Protein AF-A0A346Y046-F1 (afdb_monomer_lite)

Organism: NCBI:txid1608957

Secondary structure (DSSP, 8-state):
----PPPHHHHHHHHHHHHHHH-HHHHHHHHHHHHHHHHHHHHHTT--SHHHHHHHHHHHHHHHT-

Structure (mmCIF, N/CA/C/O backbone):
data_AF-A0A346Y046-F1
#
_entry.id   AF-A0A346Y046-F1
#
loop_
_atom_site.group_PDB
_atom_site.id
_atom_site.type_symbol
_atom_site.label_atom_id
_atom_site.label_alt_id
_atom_site.label_comp_id
_atom_site.label_asym_id
_atom_site.label_entity_id
_atom_site.label_seq_id
_atom_site.pdbx_PDB_ins_code
_atom_site.Cartn_x
_atom_site.Cartn_y
_atom_site.Cartn_z
_atom_site.occupancy
_atom_site.B_iso_or_equiv
_atom_site.auth_seq_id
_atom_site.auth_comp_id
_atom_site.auth_asym_id
_atom_site.auth_atom_id
_atom_site.pdbx_PDB_model_num
ATOM 1 N N . MET A 1 1 ? -18.871 -16.035 -11.224 1.00 41.00 1 MET A N 1
ATOM 2 C CA . MET A 1 1 ? -17.972 -14.934 -11.619 1.00 41.00 1 MET A CA 1
ATOM 3 C C . MET A 1 1 ? -16.587 -15.527 -11.672 1.00 41.00 1 MET A C 1
ATOM 5 O O . MET A 1 1 ? -16.154 -16.058 -10.660 1.00 41.00 1 MET A O 1
ATOM 9 N N . ASP A 1 2 ? -15.946 -15.528 -12.836 1.00 45.38 2 ASP A N 1
ATOM 10 C CA . ASP A 1 2 ? -14.574 -16.016 -12.954 1.00 45.38 2 ASP A CA 1
ATOM 11 C C . ASP A 1 2 ? -13.660 -15.122 -12.110 1.00 45.38 2 ASP A C 1
ATOM 13 O O . ASP A 1 2 ? -13.586 -13.911 -12.325 1.00 45.38 2 ASP A O 1
ATOM 17 N N . HIS A 1 3 ? -13.005 -15.705 -11.107 1.00 52.81 3 HIS A N 1
ATOM 18 C CA . HIS A 1 3 ? -12.025 -15.003 -10.288 1.00 52.81 3 HIS A CA 1
ATOM 19 C C . HIS A 1 3 ? -10.770 -14.774 -11.134 1.00 52.81 3 HIS A C 1
ATOM 21 O O . HIS A 1 3 ? -9.874 -15.614 -11.190 1.00 52.81 3 HIS A O 1
ATOM 27 N N . VAL A 1 4 ? -10.715 -13.646 -11.843 1.00 61.22 4 VAL A N 1
ATOM 28 C CA . VAL A 1 4 ? -9.494 -13.208 -12.522 1.00 61.22 4 VAL A CA 1
ATOM 29 C C . VAL A 1 4 ? -8.496 -12.798 -11.444 1.00 61.22 4 VAL A C 1
ATOM 31 O O . VAL A 1 4 ? -8.557 -11.682 -10.934 1.00 61.22 4 VAL A O 1
ATOM 34 N N . THR A 1 5 ? -7.577 -13.695 -11.082 1.00 62.97 5 THR A N 1
ATOM 35 C CA . THR A 1 5 ? -6.465 -13.352 -10.191 1.00 62.97 5 THR A CA 1
ATOM 36 C C . THR A 1 5 ? -5.593 -12.295 -10.875 1.00 62.97 5 THR A C 1
ATOM 38 O O . THR A 1 5 ? -5.045 -12.565 -11.954 1.00 62.97 5 THR A O 1
ATOM 41 N N . PRO A 1 6 ? -5.438 -11.090 -10.297 1.00 65.31 6 PRO A N 1
ATOM 42 C CA . PRO A 1 6 ? -4.585 -10.062 -10.872 1.00 65.31 6 PRO A CA 1
ATOM 43 C C . PRO A 1 6 ? -3.147 -10.571 -11.000 1.00 65.31 6 PRO A C 1
ATOM 45 O O . PRO A 1 6 ? -2.598 -11.172 -10.077 1.00 65.31 6 PRO A O 1
ATOM 48 N N . LYS A 1 7 ? -2.497 -10.311 -12.140 1.00 80.81 7 LYS A N 1
ATOM 49 C CA . LYS A 1 7 ? -1.067 -10.619 -12.284 1.00 80.81 7 LYS A CA 1
ATOM 50 C C . LYS A 1 7 ? -0.272 -9.756 -11.304 1.00 80.81 7 LYS A C 1
ATOM 52 O O . LYS A 1 7 ? -0.428 -8.536 -11.305 1.00 80.81 7 LYS A O 1
ATOM 57 N N . LEU A 1 8 ? 0.643 -10.372 -10.552 1.00 78.44 8 LEU A N 1
ATOM 58 C CA . LEU A 1 8 ? 1.448 -9.695 -9.525 1.00 78.44 8 LEU A CA 1
ATOM 59 C C . LEU A 1 8 ? 2.142 -8.422 -10.052 1.00 78.44 8 LEU A C 1
ATOM 61 O O . LEU A 1 8 ? 2.080 -7.369 -9.433 1.00 78.44 8 LEU A O 1
ATOM 65 N N . ARG A 1 9 ? 2.707 -8.472 -11.266 1.00 82.19 9 ARG A N 1
ATOM 66 C CA . ARG A 1 9 ? 3.343 -7.299 -11.897 1.00 82.19 9 ARG A CA 1
ATOM 67 C C . ARG A 1 9 ? 2.384 -6.122 -12.104 1.00 82.19 9 ARG A C 1
ATOM 69 O O . ARG A 1 9 ? 2.800 -4.974 -11.982 1.00 82.19 9 ARG A O 1
ATOM 76 N N . SER A 1 10 ? 1.121 -6.399 -12.428 1.00 88.19 10 SER A N 1
ATOM 77 C CA . SER A 1 10 ? 0.105 -5.367 -12.637 1.00 88.19 10 SER A CA 1
ATOM 78 C C . SER A 1 10 ? -0.263 -4.698 -11.316 1.00 88.19 10 SER A C 1
ATOM 80 O O . SER A 1 10 ? -0.271 -3.472 -11.250 1.00 88.19 10 SER A O 1
ATOM 82 N N . ILE A 1 11 ? -0.488 -5.478 -10.253 1.00 88.88 11 ILE A N 1
ATOM 83 C CA . ILE A 1 11 ? -0.859 -4.916 -8.949 1.00 88.88 11 ILE A CA 1
ATOM 84 C C . ILE A 1 11 ? 0.307 -4.176 -8.278 1.00 88.88 11 ILE A C 1
ATOM 86 O O . ILE A 1 11 ? 0.094 -3.115 -7.704 1.00 88.88 11 ILE A O 1
ATOM 90 N N . THR A 1 12 ? 1.553 -4.635 -8.435 1.00 92.38 12 THR A N 1
ATOM 91 C CA . THR A 1 12 ? 2.733 -3.883 -7.971 1.00 92.38 12 THR A CA 1
ATOM 92 C C . THR A 1 12 ? 2.862 -2.537 -8.692 1.00 92.38 12 THR A C 1
ATOM 94 O O . THR A 1 12 ? 3.193 -1.526 -8.073 1.00 92.38 12 THR A O 1
ATOM 97 N N . GLY A 1 13 ? 2.574 -2.495 -9.999 1.00 94.06 13 GLY A N 1
ATOM 98 C CA . GLY A 1 13 ? 2.529 -1.243 -10.758 1.00 94.06 13 GLY A CA 1
ATOM 99 C C . GLY A 1 13 ? 1.465 -0.277 -10.230 1.00 94.06 13 GLY A C 1
ATOM 100 O O . GLY A 1 13 ? 1.752 0.904 -10.045 1.00 94.06 13 GLY A O 1
ATOM 101 N N . VAL A 1 14 ? 0.271 -0.794 -9.922 1.00 94.31 14 VAL A N 1
ATOM 102 C CA . VAL A 1 14 ? -0.821 -0.021 -9.307 1.00 94.31 14 VAL A CA 1
ATOM 103 C C . VAL A 1 14 ? -0.426 0.492 -7.924 1.00 94.31 14 VAL A C 1
ATOM 105 O O . VAL A 1 14 ? -0.611 1.673 -7.651 1.00 94.31 14 VAL A O 1
ATOM 108 N N . ALA A 1 15 ? 0.174 -0.345 -7.075 1.00 96.06 15 ALA A N 1
ATOM 109 C CA . ALA A 1 15 ? 0.605 0.054 -5.737 1.00 96.06 15 ALA A CA 1
ATOM 110 C C . ALA A 1 15 ? 1.616 1.208 -5.783 1.00 96.06 15 ALA A C 1
ATOM 112 O O . ALA A 1 15 ? 1.442 2.205 -5.087 1.00 96.06 15 ALA A O 1
ATOM 113 N N . ARG A 1 16 ? 2.619 1.127 -6.666 1.00 96.56 16 ARG A N 1
ATOM 114 C CA . ARG A 1 16 ? 3.578 2.222 -6.883 1.00 96.56 16 ARG A CA 1
ATOM 115 C C . ARG A 1 16 ? 2.900 3.507 -7.351 1.00 96.56 16 ARG A C 1
ATOM 117 O O . ARG A 1 16 ? 3.214 4.578 -6.844 1.00 96.56 16 ARG A O 1
ATOM 124 N N . ALA A 1 17 ? 1.993 3.401 -8.320 1.00 96.81 17 ALA A N 1
ATOM 125 C CA . ALA A 1 17 ? 1.278 4.559 -8.846 1.00 96.81 17 ALA A CA 1
ATOM 126 C C . ALA A 1 17 ? 0.407 5.224 -7.768 1.00 96.81 17 ALA A C 1
ATOM 128 O O . ALA A 1 17 ? 0.418 6.446 -7.646 1.00 96.81 17 ALA A O 1
ATOM 129 N N . LEU A 1 18 ? -0.296 4.428 -6.956 1.00 97.25 18 LEU A N 1
ATOM 130 C CA . LEU A 1 18 ? -1.094 4.924 -5.837 1.00 97.25 18 LEU A CA 1
ATOM 131 C C . LEU A 1 18 ? -0.220 5.623 -4.796 1.00 97.25 18 LEU A C 1
ATOM 133 O O . LEU A 1 18 ? -0.497 6.772 -4.468 1.00 97.25 18 LEU A O 1
ATOM 137 N N . ILE A 1 19 ? 0.862 4.987 -4.336 1.00 96.94 19 ILE A N 1
ATOM 138 C CA . ILE A 1 19 ? 1.779 5.582 -3.350 1.00 96.94 19 ILE A CA 1
ATOM 139 C C . ILE A 1 19 ? 2.306 6.934 -3.846 1.00 96.94 19 ILE A C 1
ATOM 141 O O . ILE A 1 19 ? 2.257 7.913 -3.107 1.00 96.94 19 ILE A O 1
ATOM 145 N N . ALA A 1 20 ? 2.732 7.014 -5.109 1.00 96.44 20 ALA A N 1
ATOM 146 C CA . ALA A 1 20 ? 3.245 8.251 -5.695 1.00 96.44 20 ALA A CA 1
ATOM 147 C C . ALA A 1 20 ? 2.179 9.355 -5.853 1.00 96.44 20 ALA A C 1
ATOM 149 O O . ALA A 1 20 ? 2.529 10.530 -5.924 1.00 96.44 20 ALA A O 1
ATOM 150 N N . THR A 1 21 ? 0.895 8.993 -5.936 1.00 97.56 21 THR A N 1
ATOM 151 C CA . THR A 1 21 ? -0.198 9.943 -6.212 1.00 97.56 21 THR A CA 1
ATOM 152 C C . THR A 1 21 ? -0.883 10.432 -4.942 1.00 97.56 21 THR A C 1
ATOM 154 O O . THR A 1 21 ? -1.155 11.622 -4.809 1.00 97.56 21 THR A O 1
ATOM 157 N N . VAL A 1 22 ? -1.191 9.518 -4.020 1.00 97.00 22 VAL A N 1
ATOM 158 C CA . VAL A 1 22 ? -2.008 9.796 -2.826 1.00 97.00 22 VAL A CA 1
ATOM 159 C C . VAL A 1 22 ? -1.244 9.602 -1.515 1.00 97.00 22 VAL A C 1
ATOM 161 O O . VAL A 1 22 ? -1.786 9.838 -0.440 1.00 97.00 22 VAL A O 1
ATOM 164 N N . GLY A 1 23 ? 0.024 9.194 -1.587 1.00 96.75 23 GLY A N 1
ATOM 165 C CA . GLY A 1 23 ? 0.828 8.862 -0.420 1.00 96.75 23 GLY A CA 1
ATOM 166 C C . GLY A 1 23 ? 0.566 7.450 0.108 1.00 96.75 23 GLY A C 1
ATOM 167 O O . GLY A 1 23 ? -0.388 6.767 -0.263 1.00 96.75 23 GLY A O 1
ATOM 168 N N . VAL A 1 24 ? 1.455 6.999 0.995 1.00 96.88 24 VAL A N 1
ATOM 169 C CA . VAL A 1 24 ? 1.505 5.606 1.468 1.00 96.88 24 VAL A CA 1
ATOM 170 C C . VAL A 1 24 ? 0.232 5.182 2.211 1.00 96.88 24 VAL A C 1
ATOM 172 O O . VAL A 1 24 ? -0.274 4.087 1.985 1.00 96.88 24 VAL A O 1
ATOM 175 N N . GLU A 1 25 ? -0.295 6.023 3.101 1.00 96.25 25 GLU A N 1
ATOM 176 C CA . GLU A 1 25 ? -1.415 5.649 3.980 1.00 96.25 25 GLU A CA 1
ATOM 177 C C . GLU A 1 25 ? -2.737 5.481 3.227 1.00 96.25 25 GLU A C 1
ATOM 179 O O . GLU A 1 25 ? -3.440 4.481 3.414 1.00 96.25 25 GLU A O 1
ATOM 184 N N . GLU A 1 26 ? -3.046 6.427 2.341 1.00 96.88 26 GLU A N 1
ATOM 185 C CA . GLU A 1 26 ? -4.235 6.363 1.492 1.00 96.88 26 GLU A CA 1
ATOM 186 C C . GLU A 1 26 ? -4.114 5.203 0.495 1.00 96.88 26 GLU A C 1
ATOM 188 O O . GLU A 1 26 ? -5.043 4.410 0.339 1.00 96.88 26 GLU A O 1
ATOM 193 N N . ALA A 1 27 ? -2.932 5.017 -0.107 1.00 97.12 27 ALA A N 1
ATOM 194 C CA . ALA A 1 27 ? -2.678 3.910 -1.024 1.00 97.12 27 ALA A CA 1
ATOM 195 C C . ALA A 1 27 ? -2.912 2.540 -0.368 1.00 97.12 27 ALA A C 1
ATOM 197 O O . ALA A 1 27 ? -3.585 1.695 -0.956 1.00 97.12 27 ALA A O 1
ATOM 198 N N . VAL A 1 28 ? -2.406 2.316 0.851 1.00 96.31 28 VAL A N 1
ATOM 199 C CA . VAL A 1 28 ? -2.629 1.063 1.597 1.00 96.31 28 VAL A CA 1
ATOM 200 C C . VAL A 1 28 ? -4.115 0.845 1.879 1.00 96.31 28 VAL A C 1
ATOM 202 O O . VAL A 1 28 ? -4.612 -0.265 1.701 1.00 96.31 28 VAL A O 1
ATOM 205 N N . THR A 1 29 ? -4.838 1.895 2.268 1.00 95.88 29 THR A N 1
ATOM 206 C CA . THR A 1 29 ? -6.281 1.815 2.546 1.00 95.88 29 THR A CA 1
ATOM 207 C C . THR A 1 29 ? -7.069 1.418 1.293 1.00 95.88 29 THR A C 1
ATOM 209 O O . THR A 1 29 ? -7.897 0.504 1.345 1.00 95.88 29 THR A O 1
ATOM 212 N N . ILE A 1 30 ? -6.761 2.031 0.145 1.00 95.50 30 ILE A N 1
ATOM 213 C CA . ILE A 1 30 ? -7.369 1.689 -1.148 1.00 95.50 30 ILE A CA 1
ATOM 214 C C . ILE A 1 30 ? -7.042 0.242 -1.530 1.00 95.50 30 ILE A C 1
ATOM 216 O O . ILE A 1 30 ? -7.944 -0.520 -1.877 1.00 95.50 30 ILE A O 1
ATOM 220 N N . LEU A 1 31 ? -5.769 -0.155 -1.447 1.00 94.44 31 LEU A N 1
ATOM 221 C CA . LEU A 1 31 ? -5.328 -1.495 -1.832 1.00 94.44 31 LEU A CA 1
ATOM 222 C C . LEU A 1 31 ? -6.008 -2.582 -0.992 1.00 94.44 31 LEU A C 1
ATOM 224 O O . LEU A 1 31 ? -6.523 -3.547 -1.551 1.00 94.44 31 LEU A O 1
ATOM 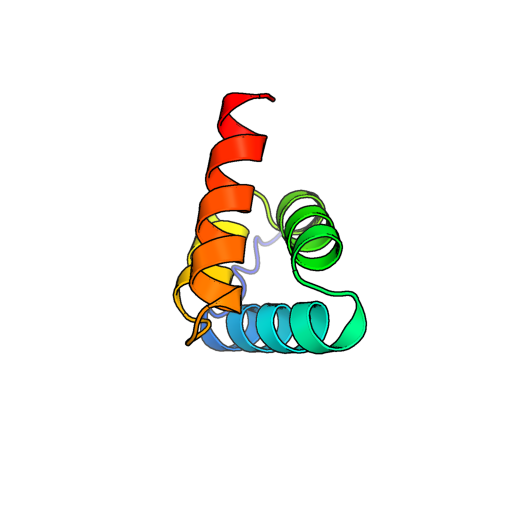228 N N . LEU A 1 32 ? -6.065 -2.400 0.329 1.00 94.19 32 LEU A N 1
ATOM 229 C CA . LEU A 1 32 ? -6.746 -3.320 1.238 1.00 94.19 32 LEU A CA 1
ATOM 230 C C . LEU A 1 32 ? -8.238 -3.437 0.927 1.00 94.19 32 LEU A C 1
ATOM 232 O O . LEU A 1 32 ? -8.763 -4.544 0.845 1.00 94.19 32 LEU A O 1
ATOM 236 N N . THR A 1 33 ? -8.912 -2.305 0.720 1.00 94.06 33 THR A N 1
ATOM 237 C CA . THR A 1 33 ? -10.362 -2.275 0.478 1.00 94.06 33 THR A CA 1
ATOM 238 C C . THR A 1 33 ? -10.735 -2.949 -0.843 1.00 94.06 33 THR A C 1
ATOM 240 O O . THR A 1 33 ? -11.756 -3.625 -0.922 1.00 94.06 33 THR A O 1
ATOM 243 N N . GLN A 1 34 ? -9.927 -2.758 -1.889 1.00 92.12 34 GLN A N 1
ATOM 244 C CA . GLN A 1 34 ? -10.253 -3.234 -3.237 1.00 92.12 34 GLN A CA 1
ATOM 245 C C . GLN A 1 34 ? -9.757 -4.653 -3.522 1.00 92.12 34 GLN A C 1
ATOM 247 O O . GLN A 1 34 ? -10.395 -5.380 -4.281 1.00 92.12 34 GLN A O 1
ATOM 252 N N . PHE A 1 35 ? -8.619 -5.044 -2.946 1.00 90.44 35 PHE A N 1
ATOM 253 C CA . PHE A 1 35 ? -7.945 -6.296 -3.296 1.00 90.44 35 PHE A CA 1
ATOM 254 C C . PHE A 1 35 ? -7.808 -7.273 -2.131 1.00 90.44 35 PHE A C 1
ATOM 256 O O . PHE A 1 35 ? -7.418 -8.414 -2.356 1.00 90.44 35 PHE A O 1
ATOM 263 N N . GLY A 1 36 ? -8.140 -6.858 -0.910 1.00 90.19 36 GLY A N 1
ATOM 264 C CA . GLY A 1 36 ? -7.935 -7.673 0.277 1.00 90.19 36 GLY A CA 1
ATOM 265 C C . GLY A 1 36 ? -6.480 -7.690 0.749 1.00 90.19 36 GLY A C 1
ATOM 266 O O . GLY A 1 36 ? -5.562 -7.162 0.116 1.00 90.19 36 GLY A O 1
ATOM 267 N N . TRP A 1 37 ? -6.294 -8.286 1.923 1.00 90.38 37 TRP A N 1
ATOM 268 C CA . TRP A 1 37 ? -5.032 -8.330 2.660 1.00 90.38 37 TRP A CA 1
ATOM 269 C C . TRP A 1 37 ? -3.877 -8.965 1.876 1.00 90.38 37 TRP A C 1
ATOM 271 O O . TRP A 1 37 ? -2.799 -8.386 1.770 1.00 90.38 37 TRP A O 1
ATOM 281 N N . ASP A 1 38 ? -4.101 -10.150 1.324 1.00 91.25 38 ASP A N 1
ATOM 282 C CA . ASP A 1 38 ? -3.098 -10.996 0.680 1.00 91.25 38 ASP A CA 1
ATOM 283 C C . ASP A 1 38 ? -2.508 -10.350 -0.580 1.00 91.25 38 ASP A C 1
ATOM 285 O O . ASP A 1 38 ? -1.282 -10.294 -0.755 1.00 91.25 38 ASP A O 1
ATOM 289 N N . ILE A 1 39 ? -3.380 -9.812 -1.436 1.00 91.88 39 ILE A N 1
ATOM 290 C CA . ILE A 1 39 ? -2.984 -9.133 -2.668 1.00 91.88 39 ILE A CA 1
ATOM 291 C C . ILE A 1 39 ? -2.354 -7.778 -2.348 1.00 91.88 39 ILE A C 1
ATOM 293 O O . ILE A 1 39 ? -1.319 -7.452 -2.933 1.00 91.88 39 ILE A O 1
ATOM 297 N N . ALA A 1 40 ? -2.922 -7.004 -1.417 1.00 93.44 40 ALA A N 1
ATOM 298 C CA . ALA A 1 40 ? -2.352 -5.721 -1.014 1.00 93.44 40 ALA A CA 1
ATOM 299 C C . ALA A 1 40 ? -0.940 -5.898 -0.444 1.00 93.44 40 ALA A C 1
ATOM 301 O O . ALA A 1 40 ? -0.015 -5.231 -0.908 1.00 93.44 40 ALA A O 1
ATOM 302 N N . PHE A 1 41 ? -0.755 -6.845 0.481 1.00 93.75 41 PHE A N 1
ATOM 303 C CA . PHE A 1 41 ? 0.543 -7.145 1.083 1.00 93.75 41 PHE A CA 1
ATOM 304 C C . PHE A 1 41 ? 1.565 -7.584 0.033 1.00 93.75 41 PHE A C 1
ATOM 306 O O . PHE A 1 41 ? 2.666 -7.036 -0.023 1.00 93.75 41 PHE A O 1
ATOM 313 N N . SER A 1 42 ? 1.186 -8.509 -0.856 1.00 93.62 42 SER A N 1
ATOM 314 C CA . SER A 1 42 ? 2.061 -8.942 -1.952 1.00 93.62 42 SER A CA 1
ATOM 315 C C . SER A 1 42 ? 2.406 -7.797 -2.903 1.00 93.62 42 SER A C 1
ATOM 317 O O . SER A 1 42 ? 3.529 -7.719 -3.393 1.00 93.62 42 SER A O 1
ATOM 319 N N . ALA A 1 43 ? 1.470 -6.892 -3.190 1.00 94.06 43 ALA A N 1
ATOM 320 C CA . ALA A 1 43 ? 1.726 -5.762 -4.073 1.00 94.06 43 ALA A CA 1
ATOM 321 C C . ALA A 1 43 ? 2.748 -4.793 -3.464 1.00 94.06 43 ALA A C 1
ATOM 323 O O . ALA A 1 43 ? 3.695 -4.401 -4.152 1.00 94.06 43 ALA A O 1
ATOM 324 N N . VAL A 1 44 ? 2.579 -4.439 -2.184 1.00 95.25 44 VAL A N 1
ATOM 325 C CA . VAL A 1 44 ? 3.451 -3.474 -1.498 1.00 95.25 44 VAL A CA 1
ATOM 326 C C . VAL A 1 44 ? 4.800 -4.065 -1.092 1.00 95.25 44 VAL A C 1
ATOM 328 O O . VAL A 1 44 ? 5.776 -3.326 -1.036 1.00 95.25 44 VAL A O 1
ATOM 331 N N . SER A 1 45 ? 4.909 -5.386 -0.903 1.00 94.31 45 SER A N 1
ATOM 332 C CA . SER A 1 45 ? 6.191 -6.045 -0.599 1.00 94.31 45 SER A CA 1
ATOM 333 C C . SER A 1 45 ? 7.202 -5.997 -1.746 1.00 94.31 45 SER A C 1
ATOM 335 O O . SER A 1 45 ? 8.378 -6.288 -1.547 1.00 94.31 45 SER A O 1
ATOM 337 N N . HIS A 1 46 ? 6.742 -5.662 -2.952 1.00 94.12 46 HIS A N 1
ATOM 338 C CA . HIS A 1 46 ? 7.576 -5.481 -4.140 1.00 94.12 46 HIS A CA 1
ATOM 339 C C . HIS A 1 46 ? 7.842 -3.999 -4.448 1.00 94.12 46 HIS A C 1
ATOM 341 O O . HIS A 1 46 ? 8.432 -3.680 -5.481 1.00 94.12 46 HIS A O 1
ATOM 347 N N . VAL A 1 47 ? 7.380 -3.085 -3.591 1.00 93.62 47 VAL A N 1
ATOM 348 C CA . VAL A 1 47 ? 7.722 -1.665 -3.672 1.00 93.62 47 VAL A CA 1
ATOM 349 C C . VAL A 1 47 ? 9.039 -1.469 -2.933 1.00 93.62 47 VAL A C 1
ATOM 351 O O . VAL A 1 47 ? 9.154 -1.780 -1.752 1.00 93.62 47 VAL A O 1
ATOM 354 N N . GLU A 1 48 ? 10.048 -0.972 -3.637 1.00 90.88 48 GLU A N 1
ATOM 355 C CA . GLU A 1 48 ? 11.357 -0.718 -3.043 1.00 90.88 48 GLU A CA 1
ATOM 356 C C . GLU A 1 48 ? 11.369 0.581 -2.224 1.00 90.88 48 GLU A C 1
ATOM 358 O O . GLU A 1 48 ? 10.579 1.499 -2.449 1.00 90.88 48 GLU A O 1
ATOM 363 N N . GLY A 1 49 ? 12.312 0.668 -1.284 1.00 93.06 49 GLY A N 1
ATOM 364 C CA . GLY A 1 49 ? 12.559 1.876 -0.506 1.00 93.06 49 GLY A CA 1
ATOM 365 C C . GLY A 1 49 ? 11.693 2.024 0.755 1.00 93.06 49 GLY A C 1
ATOM 366 O O . GLY A 1 49 ? 10.941 1.122 1.134 1.00 93.06 49 GLY A O 1
ATOM 367 N N . PRO A 1 50 ? 11.824 3.168 1.453 1.00 93.88 50 PRO A N 1
ATOM 368 C CA . PRO A 1 50 ? 11.185 3.391 2.752 1.00 93.88 50 PRO A CA 1
ATOM 369 C C . PRO A 1 50 ? 9.654 3.385 2.673 1.00 93.88 50 PRO A C 1
ATOM 37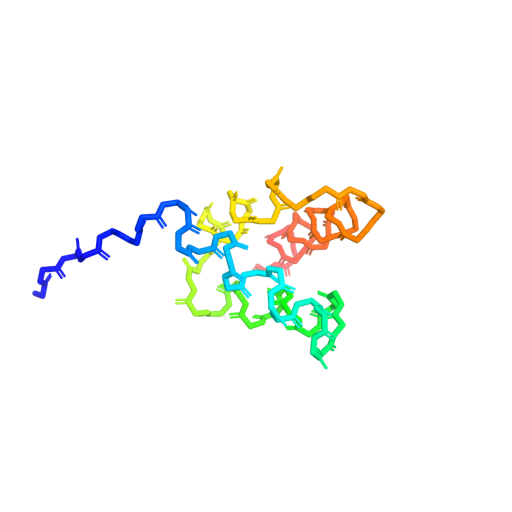1 O O . PRO A 1 50 ? 8.982 2.995 3.626 1.00 93.88 50 PRO A O 1
ATOM 374 N N . GLU A 1 51 ? 9.099 3.778 1.528 1.00 93.94 51 GLU A N 1
ATOM 375 C CA . GLU A 1 51 ? 7.659 3.792 1.276 1.00 93.94 51 GLU A CA 1
ATOM 376 C C . GLU A 1 51 ? 7.078 2.379 1.223 1.00 93.94 51 GLU A C 1
ATOM 378 O O . GLU A 1 51 ? 6.028 2.140 1.813 1.00 93.94 51 GLU A O 1
ATOM 383 N N . GLY A 1 52 ? 7.779 1.430 0.593 1.00 92.44 52 GLY A N 1
ATOM 384 C CA . GLY A 1 52 ? 7.371 0.025 0.557 1.00 92.44 52 GLY A CA 1
ATOM 385 C C . GLY A 1 52 ? 7.405 -0.628 1.936 1.00 92.44 52 GLY A C 1
ATOM 386 O O . GLY A 1 52 ? 6.429 -1.253 2.349 1.00 92.44 52 GLY A O 1
ATOM 387 N N . ALA A 1 53 ? 8.475 -0.397 2.704 1.00 94.62 53 ALA A N 1
ATOM 388 C CA . ALA A 1 53 ? 8.575 -0.883 4.082 1.00 94.62 53 ALA A CA 1
ATOM 389 C C . ALA A 1 53 ? 7.457 -0.316 4.977 1.00 94.62 53 ALA A C 1
ATOM 391 O O . ALA A 1 53 ? 6.815 -1.059 5.724 1.00 94.62 53 ALA A O 1
ATOM 392 N N . ARG A 1 54 ? 7.172 0.990 4.864 1.00 96.19 54 ARG A N 1
ATOM 393 C CA . ARG A 1 54 ? 6.059 1.632 5.579 1.00 96.19 54 ARG A CA 1
ATOM 394 C C . ARG A 1 54 ? 4.711 1.070 5.133 1.00 96.19 54 ARG A C 1
ATOM 396 O O . ARG A 1 54 ? 3.867 0.798 5.982 1.00 96.19 54 ARG A O 1
ATOM 403 N N . ALA A 1 55 ? 4.511 0.873 3.831 1.00 95.50 55 ALA A N 1
ATOM 404 C CA . ALA A 1 55 ? 3.287 0.299 3.294 1.00 95.50 55 ALA A CA 1
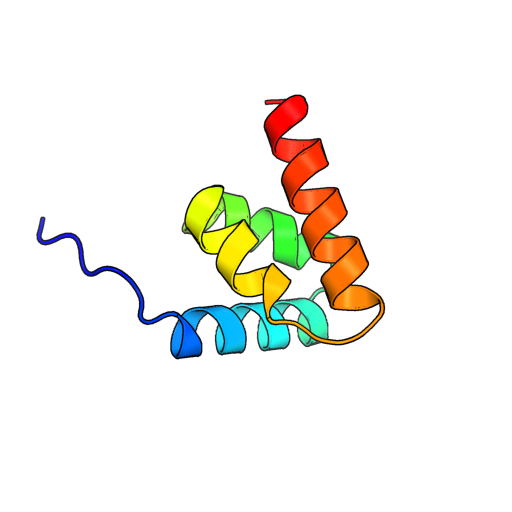ATOM 405 C C . ALA A 1 55 ? 3.055 -1.109 3.854 1.00 95.50 55 ALA A C 1
ATOM 407 O O . ALA A 1 55 ? 1.989 -1.365 4.405 1.00 95.50 55 ALA A O 1
ATOM 408 N N . MET A 1 56 ? 4.061 -1.990 3.816 1.00 94.69 56 MET A N 1
ATOM 409 C CA . MET A 1 56 ? 3.979 -3.339 4.391 1.00 94.69 56 MET A CA 1
ATOM 410 C C . MET A 1 56 ? 3.570 -3.319 5.868 1.00 94.69 56 MET A C 1
ATOM 412 O O . MET A 1 56 ? 2.642 -4.033 6.251 1.00 94.69 56 MET A O 1
ATOM 416 N N . TRP A 1 57 ? 4.220 -2.478 6.682 1.00 94.56 57 TRP A N 1
ATOM 417 C CA . TRP A 1 57 ? 3.878 -2.319 8.099 1.00 94.56 57 TRP A CA 1
ATOM 418 C C . TRP A 1 57 ? 2.416 -1.903 8.293 1.00 94.56 57 TRP A C 1
ATOM 420 O O . TRP A 1 57 ? 1.672 -2.558 9.016 1.00 94.56 57 TRP A O 1
ATOM 430 N N . LEU A 1 58 ? 1.982 -0.851 7.596 1.00 94.38 58 LEU A N 1
ATOM 431 C CA . LEU A 1 58 ? 0.616 -0.326 7.676 1.00 94.38 58 LEU A CA 1
ATOM 432 C C . LEU A 1 58 ? -0.436 -1.334 7.212 1.00 94.38 58 LEU A C 1
ATOM 434 O O . LEU A 1 58 ? -1.573 -1.298 7.685 1.00 94.38 58 LEU A O 1
ATOM 438 N N . THR A 1 59 ? -0.065 -2.205 6.273 1.00 92.75 59 THR A N 1
ATOM 439 C CA . THR A 1 59 ? -0.936 -3.278 5.799 1.00 92.75 59 THR A CA 1
ATOM 440 C C . THR A 1 59 ? -1.151 -4.286 6.939 1.00 92.75 59 THR A C 1
ATOM 442 O O . THR A 1 59 ? -2.290 -4.658 7.204 1.00 92.75 59 THR A O 1
ATOM 445 N N . LEU A 1 60 ? -0.074 -4.707 7.626 1.00 90.75 60 LEU A N 1
ATOM 446 C CA . LEU A 1 60 ? -0.118 -5.653 8.758 1.00 90.75 60 LEU A CA 1
ATOM 447 C C . LEU A 1 60 ? -0.910 -5.089 9.941 1.00 90.75 60 LEU A C 1
ATOM 449 O O . LEU A 1 60 ? -1.764 -5.770 10.503 1.00 90.75 60 LEU A O 1
ATOM 453 N N . GLU A 1 61 ? -0.624 -3.839 10.302 1.00 92.19 61 GLU A N 1
ATOM 454 C CA . GLU A 1 61 ? -1.269 -3.139 11.412 1.00 92.19 61 GLU A CA 1
ATOM 455 C C . GLU A 1 61 ? -2.789 -3.094 11.230 1.00 92.19 61 GLU A C 1
ATOM 457 O O . GLU A 1 61 ? -3.526 -3.499 12.125 1.00 92.19 61 GLU A O 1
ATOM 462 N N . ARG A 1 62 ? -3.260 -2.694 10.041 1.00 86.31 62 ARG A N 1
ATOM 463 C CA . ARG A 1 62 ? -4.695 -2.564 9.749 1.00 86.31 62 ARG A CA 1
ATOM 464 C C . ARG A 1 62 ? -5.449 -3.891 9.796 1.00 86.31 62 ARG A C 1
ATOM 466 O O . ARG A 1 62 ? -6.619 -3.891 10.162 1.00 86.31 62 ARG A O 1
ATOM 473 N N . VAL A 1 63 ? -4.802 -5.005 9.450 1.00 80.19 63 VAL A N 1
ATOM 474 C CA . VAL A 1 63 ? -5.4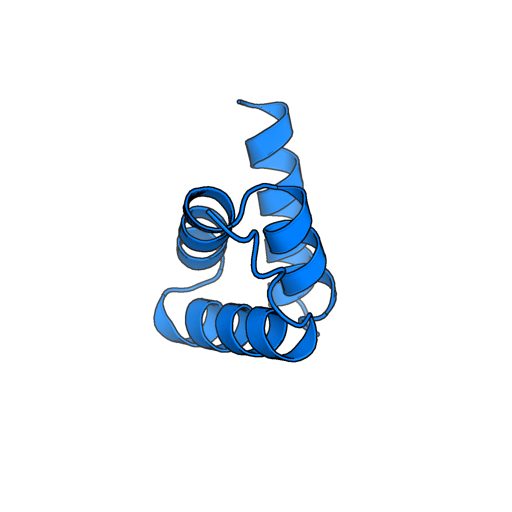17 -6.341 9.538 1.00 80.19 63 VAL A CA 1
ATOM 475 C C . VAL A 1 63 ? -5.429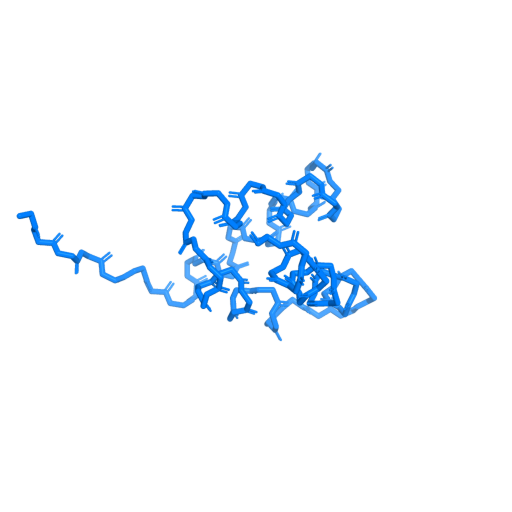 -6.874 10.966 1.00 80.19 63 VAL A C 1
ATOM 477 O O . VAL A 1 63 ? -6.366 -7.567 11.336 1.00 80.19 63 VAL A O 1
ATOM 480 N N . GLY A 1 64 ? -4.442 -6.523 11.794 1.00 73.62 64 GLY A N 1
ATOM 481 C CA . GLY A 1 64 ? -4.460 -6.855 13.222 1.00 73.62 64 GLY A CA 1
ATOM 482 C C . GLY A 1 64 ? -5.507 -6.081 14.036 1.00 73.62 64 GLY A C 1
ATOM 483 O O . GLY A 1 64 ? -5.826 -6.486 15.151 1.00 73.62 64 GLY A O 1
ATOM 484 N N . THR A 1 65 ? -6.027 -4.973 13.497 1.00 59.00 65 THR A N 1
ATOM 485 C CA . THR A 1 65 ? -7.035 -4.111 14.142 1.00 59.00 65 THR A CA 1
ATOM 486 C C . THR A 1 65 ? -8.456 -4.249 13.583 1.00 59.00 65 THR A C 1
ATOM 488 O O . THR A 1 65 ? -9.352 -3.570 14.084 1.00 59.00 65 THR A O 1
ATOM 491 N N . ALA A 1 66 ? -8.654 -5.056 12.537 1.00 51.12 66 ALA A N 1
ATOM 492 C CA . ALA A 1 66 ? -9.950 -5.308 11.895 1.00 51.12 66 ALA A CA 1
ATOM 493 C C . ALA A 1 66 ? -10.613 -6.574 12.456 1.00 51.12 66 ALA A C 1
ATOM 495 O O . ALA A 1 66 ? -11.861 -6.577 12.548 1.00 51.12 66 ALA A O 1
#

Sequence (66 aa):
MDHVTPKLRSITGVARALIAT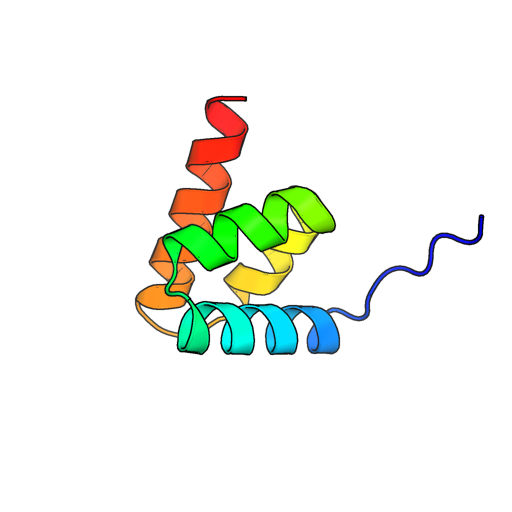VGVEEAVTILLTQFGWDIAFSAVSHVEGPEGARAMWLTLERVGTA

pLDDT: mean 88.11, std 13.48, range [41.0, 97.56]

Radius of gyration: 11.09 Å; chains: 1; bounding box: 30×26×27 Å

Foldseek 3Di:
DPPPDDDLVVLLVQLVVLCVPPNLLVSLVVCCVPPNLPSSLSSLCPDDDPSSVVNNVNSVVVVVVD